Protein AF-A0A087T759-F1 (afdb_monomer)

Mean predicted aligned error: 18.94 Å

pLDDT: mean 74.59, std 11.94, range [43.38, 92.56]

Structure (mmCIF, N/CA/C/O backbone):
data_AF-A0A087T759-F1
#
_entry.id   AF-A0A087T759-F1
#
loop_
_atom_site.group_PDB
_atom_site.id
_atom_site.type_symbol
_atom_site.label_atom_id
_atom_site.label_alt_id
_atom_site.label_comp_id
_atom_site.label_asym_id
_atom_site.label_entity_id
_atom_site.label_seq_id
_atom_site.pdbx_PDB_ins_code
_atom_site.Cartn_x
_atom_site.Cartn_y
_atom_site.Cartn_z
_atom_site.occupancy
_atom_site.B_iso_or_equiv
_atom_site.auth_seq_id
_atom_site.auth_comp_id
_atom_site.auth_asym_id
_atom_site.auth_atom_id
_atom_site.pdbx_PDB_model_num
ATOM 1 N N . MET A 1 1 ? 38.353 18.258 -37.379 1.00 52.09 1 MET A N 1
ATOM 2 C CA . MET A 1 1 ? 37.733 17.015 -37.881 1.00 52.09 1 MET A CA 1
ATOM 3 C C . MET A 1 1 ? 36.410 16.863 -37.148 1.00 52.09 1 MET A C 1
ATOM 5 O O . MET A 1 1 ? 36.401 16.465 -35.993 1.00 52.09 1 MET A O 1
ATOM 9 N N . THR A 1 2 ? 35.322 17.366 -37.725 1.00 66.69 2 THR A N 1
ATOM 10 C CA . THR A 1 2 ? 33.993 17.317 -37.100 1.00 66.69 2 THR A CA 1
ATOM 11 C C . THR A 1 2 ? 33.391 15.948 -37.371 1.00 66.69 2 THR A C 1
ATOM 13 O O . THR A 1 2 ? 33.176 15.612 -38.533 1.00 66.69 2 THR A O 1
ATOM 16 N N . LEU A 1 3 ? 33.167 15.159 -36.320 1.00 69.19 3 LEU A N 1
ATOM 17 C CA . LEU A 1 3 ? 32.443 13.891 -36.407 1.00 69.19 3 LEU A CA 1
ATOM 18 C C . LEU A 1 3 ? 31.064 14.159 -37.003 1.00 69.19 3 LEU A C 1
ATOM 20 O O . LEU A 1 3 ? 30.292 14.947 -36.454 1.00 69.19 3 LEU A O 1
ATOM 24 N N . THR A 1 4 ? 30.777 13.546 -38.147 1.00 84.88 4 THR A N 1
ATOM 25 C CA . THR A 1 4 ? 29.465 13.683 -38.766 1.00 84.88 4 THR A CA 1
ATOM 26 C C . THR A 1 4 ? 28.475 12.761 -38.049 1.00 84.88 4 THR A C 1
ATOM 28 O O . THR A 1 4 ? 28.846 11.733 -37.482 1.00 84.88 4 THR A O 1
ATOM 31 N N . LEU A 1 5 ? 27.193 13.135 -38.030 1.00 82.31 5 LEU A N 1
ATOM 32 C CA . LEU A 1 5 ? 26.114 12.346 -37.419 1.00 82.31 5 LEU A CA 1
ATOM 33 C C . LEU A 1 5 ? 26.113 10.854 -37.849 1.00 82.31 5 LEU A C 1
ATOM 35 O O . LEU A 1 5 ? 25.943 10.003 -36.972 1.00 82.31 5 LEU A O 1
ATOM 39 N N . PRO A 1 6 ? 26.358 10.489 -39.129 1.00 84.94 6 PRO A N 1
ATOM 40 C CA . PRO A 1 6 ? 26.468 9.080 -39.511 1.00 84.94 6 PRO A CA 1
ATOM 41 C C . PRO A 1 6 ? 27.673 8.370 -38.879 1.00 84.94 6 PRO A C 1
ATOM 43 O O . PRO A 1 6 ? 27.527 7.224 -38.460 1.00 84.94 6 PRO A O 1
ATOM 46 N N . ASP A 1 7 ? 28.820 9.036 -38.717 1.00 87.62 7 ASP A N 1
ATOM 47 C CA . ASP A 1 7 ? 30.003 8.435 -38.080 1.00 87.62 7 ASP A CA 1
ATOM 48 C C . ASP A 1 7 ? 29.729 8.087 -36.608 1.00 87.62 7 ASP A C 1
ATOM 50 O O . ASP A 1 7 ? 30.146 7.039 -36.111 1.00 87.62 7 ASP A O 1
ATOM 54 N N . PHE A 1 8 ? 28.966 8.939 -35.915 1.00 88.00 8 PHE A N 1
ATOM 55 C CA . PHE A 1 8 ? 28.539 8.689 -34.539 1.00 88.00 8 PHE A CA 1
ATOM 56 C C . PHE A 1 8 ? 27.575 7.500 -34.438 1.00 88.00 8 PHE A C 1
ATOM 58 O O . PHE A 1 8 ? 27.735 6.650 -33.562 1.00 88.00 8 PHE A O 1
ATOM 65 N N . LEU A 1 9 ? 26.603 7.395 -35.349 1.00 87.44 9 LEU A N 1
ATOM 66 C CA . LEU A 1 9 ? 25.673 6.261 -35.379 1.00 87.44 9 LEU A CA 1
ATOM 67 C C . LEU A 1 9 ? 26.401 4.942 -35.645 1.00 87.44 9 LEU A C 1
ATOM 69 O O . LEU A 1 9 ? 26.137 3.952 -34.964 1.00 87.44 9 LEU A O 1
ATOM 73 N N . VAL A 1 10 ? 27.351 4.937 -36.582 1.00 87.00 10 VAL A N 1
ATOM 74 C CA . VAL A 1 10 ? 28.181 3.761 -36.872 1.00 87.00 10 VAL A CA 1
ATOM 75 C C . VAL A 1 10 ? 28.990 3.354 -35.640 1.00 87.00 10 VAL A C 1
ATOM 77 O O . VAL A 1 10 ? 29.016 2.172 -35.294 1.00 87.00 10 VAL A O 1
ATOM 80 N N . ALA A 1 11 ? 29.582 4.313 -34.924 1.00 85.56 11 ALA A N 1
ATOM 81 C CA . ALA A 1 11 ? 30.298 4.033 -33.683 1.00 85.56 11 ALA A CA 1
ATOM 82 C C . ALA A 1 11 ? 29.373 3.435 -32.606 1.00 85.56 11 ALA A C 1
ATOM 84 O O . ALA A 1 11 ? 29.705 2.405 -32.025 1.00 85.56 11 ALA A O 1
ATOM 85 N N . VAL A 1 12 ? 28.189 4.012 -32.372 1.00 87.19 12 VAL A N 1
ATOM 86 C CA . VAL A 1 12 ? 27.217 3.497 -31.386 1.00 87.19 12 VA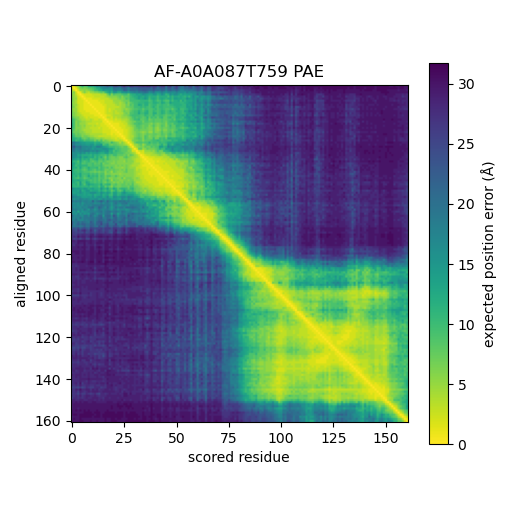L A CA 1
ATOM 87 C C . VAL A 1 12 ? 26.751 2.079 -31.734 1.00 87.19 12 VAL A C 1
ATOM 89 O O . VAL A 1 12 ? 26.663 1.219 -30.854 1.00 87.19 12 VAL A O 1
ATOM 92 N N . VAL A 1 13 ? 26.498 1.797 -33.012 1.00 87.38 13 VAL A N 1
ATOM 93 C CA . VAL A 1 13 ? 26.129 0.450 -33.469 1.00 87.38 13 VAL A CA 1
ATOM 94 C C . VAL A 1 13 ? 27.276 -0.533 -33.226 1.00 87.38 13 VAL A C 1
ATOM 96 O O . VAL A 1 13 ? 27.055 -1.591 -32.641 1.00 87.38 13 VAL A O 1
ATOM 99 N N . LEU A 1 14 ? 28.512 -0.170 -33.570 1.00 86.56 14 LEU A N 1
ATOM 100 C CA . LEU A 1 14 ? 29.681 -1.026 -33.345 1.00 86.56 14 LEU A CA 1
ATOM 101 C C . LEU A 1 14 ? 29.937 -1.299 -31.857 1.00 86.56 14 LEU A C 1
ATOM 103 O O . LEU A 1 14 ? 30.169 -2.447 -31.478 1.00 86.56 14 LEU A O 1
ATOM 107 N N . PHE A 1 15 ? 29.839 -0.278 -31.002 1.00 85.88 15 PHE A N 1
ATOM 108 C CA . PHE A 1 15 ? 30.024 -0.438 -29.559 1.00 85.88 15 PHE A CA 1
ATOM 109 C C . PHE A 1 15 ? 28.884 -1.209 -28.892 1.00 85.88 15 PHE A C 1
ATOM 111 O O . PHE A 1 15 ? 29.125 -1.910 -27.912 1.00 85.88 15 PHE A O 1
ATOM 118 N N . SER A 1 16 ? 27.658 -1.123 -29.418 1.00 81.94 16 SER A N 1
ATOM 119 C CA . SER A 1 16 ? 26.526 -1.891 -28.891 1.00 81.94 16 SER A CA 1
ATOM 120 C C . SER A 1 16 ? 26.546 -3.354 -29.336 1.00 81.94 16 SER A C 1
ATOM 122 O O . SER A 1 16 ? 26.104 -4.200 -28.568 1.00 81.94 16 SER A O 1
ATOM 124 N N . CYS A 1 17 ? 27.124 -3.684 -30.498 1.00 85.31 17 CYS A N 1
ATOM 125 C CA . CYS A 1 17 ? 27.183 -5.054 -31.019 1.00 85.31 17 CYS A CA 1
ATOM 126 C C . CYS A 1 17 ? 27.846 -6.057 -30.062 1.00 85.31 17 CYS A C 1
ATOM 128 O O . CYS A 1 17 ? 27.319 -7.150 -29.874 1.00 85.31 17 CYS A O 1
ATOM 130 N N . VAL A 1 18 ? 28.969 -5.702 -29.434 1.00 81.44 18 VAL A N 1
ATOM 131 C CA . VAL A 1 18 ? 29.727 -6.609 -28.548 1.00 81.44 18 VAL A CA 1
ATOM 132 C C . VAL A 1 18 ? 28.942 -7.010 -27.283 1.00 81.44 18 VAL A C 1
ATOM 134 O O . VAL A 1 18 ? 28.795 -8.208 -27.030 1.00 81.44 18 VAL A O 1
ATOM 137 N N . PRO A 1 19 ? 28.379 -6.077 -26.489 1.00 81.44 19 PRO A N 1
ATOM 138 C CA . PRO A 1 19 ? 27.536 -6.441 -25.353 1.00 81.44 19 PRO A CA 1
ATOM 139 C C . PRO A 1 19 ? 26.235 -7.133 -25.784 1.00 81.44 19 PRO A C 1
ATOM 141 O O . PRO A 1 19 ? 25.779 -8.041 -25.090 1.00 81.44 19 PRO A O 1
ATOM 144 N N . LEU A 1 20 ? 25.664 -6.781 -26.943 1.00 79.88 20 LEU A N 1
ATOM 145 C CA . LEU A 1 20 ? 24.480 -7.467 -27.479 1.00 79.88 20 LEU A CA 1
ATOM 146 C C . LEU A 1 20 ? 24.775 -8.935 -27.808 1.00 79.88 20 LEU A C 1
ATOM 148 O O . LEU A 1 20 ? 24.005 -9.816 -27.431 1.00 79.88 20 LEU A O 1
ATOM 152 N N . GLN A 1 21 ? 25.912 -9.208 -28.451 1.00 82.25 21 GLN A N 1
ATOM 153 C CA . GLN A 1 21 ? 26.378 -10.565 -28.742 1.00 82.25 21 GLN A CA 1
ATOM 154 C C . GLN A 1 21 ? 26.602 -11.368 -27.458 1.00 82.25 21 GLN A C 1
ATOM 156 O O . GLN A 1 21 ? 26.144 -12.505 -27.363 1.00 82.25 21 GLN A O 1
ATOM 161 N N . TYR A 1 22 ? 27.234 -10.768 -26.447 1.00 81.62 22 TYR A N 1
ATOM 162 C CA . TYR A 1 22 ? 27.466 -11.422 -25.158 1.00 81.62 22 TYR A CA 1
ATOM 163 C C . TYR A 1 22 ? 26.151 -11.814 -24.457 1.00 81.62 22 TYR A C 1
ATOM 165 O O . TYR A 1 22 ? 26.000 -12.946 -23.999 1.00 81.62 22 TYR A O 1
ATOM 173 N N . ILE A 1 23 ? 25.163 -10.913 -24.444 1.00 75.12 23 ILE A N 1
ATOM 174 C CA . ILE A 1 23 ? 23.846 -11.149 -23.828 1.00 75.12 23 ILE A CA 1
ATOM 175 C C . ILE A 1 23 ? 23.052 -12.238 -24.566 1.00 75.12 23 ILE A C 1
ATOM 177 O O . ILE A 1 23 ? 22.364 -13.041 -23.928 1.00 75.12 23 ILE A O 1
ATOM 181 N N . LEU A 1 24 ? 23.131 -12.271 -25.900 1.00 74.56 24 LEU A N 1
ATOM 182 C CA . LEU A 1 24 ? 22.460 -13.283 -26.719 1.00 74.56 24 LEU A CA 1
ATOM 183 C C . LEU A 1 24 ? 23.070 -14.672 -26.510 1.00 74.56 24 LEU A C 1
ATOM 185 O O . LEU A 1 24 ? 22.340 -15.641 -26.309 1.00 74.56 24 LEU A O 1
ATOM 189 N N . VAL A 1 25 ? 24.402 -14.764 -26.495 1.00 78.75 25 VAL A N 1
ATOM 190 C CA . VAL A 1 25 ? 25.120 -16.035 -26.326 1.00 78.75 25 VAL A CA 1
ATOM 191 C C . VAL A 1 25 ? 24.928 -16.606 -24.921 1.00 78.75 25 VAL A C 1
ATOM 193 O O . VAL A 1 25 ? 24.697 -17.802 -24.783 1.00 78.75 25 VAL A O 1
ATOM 196 N N . GLN A 1 26 ? 24.940 -15.773 -23.877 1.00 72.38 26 GLN A N 1
ATOM 197 C CA . GLN A 1 26 ? 24.763 -16.241 -22.498 1.00 72.38 26 GLN A CA 1
ATOM 198 C C . GLN A 1 26 ? 23.367 -16.832 -22.226 1.00 72.38 26 GLN A C 1
ATOM 200 O O . GLN A 1 26 ? 23.213 -17.669 -21.338 1.00 72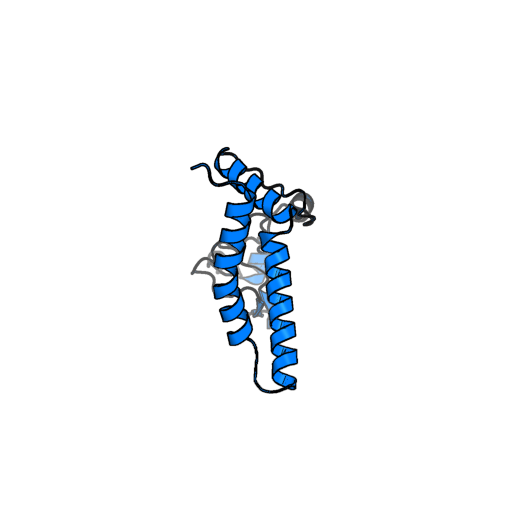.38 26 GLN A O 1
ATOM 205 N N . ASN A 1 27 ? 22.346 -16.404 -22.973 1.00 64.56 27 ASN A N 1
ATOM 206 C CA . ASN A 1 27 ? 20.969 -16.863 -22.787 1.00 64.56 27 ASN A CA 1
ATOM 207 C C . ASN A 1 27 ? 20.560 -18.016 -23.719 1.00 64.56 27 ASN A C 1
ATOM 209 O O . ASN A 1 27 ? 19.486 -18.583 -23.521 1.00 64.56 27 ASN A O 1
ATOM 213 N N . TRP A 1 28 ? 21.363 -18.397 -24.717 1.00 69.25 28 TRP A N 1
ATOM 214 C CA . TRP A 1 28 ? 21.029 -19.520 -25.598 1.00 69.25 28 TRP A CA 1
ATOM 215 C C . TRP A 1 28 ? 21.455 -20.861 -24.982 1.00 69.25 28 TRP A C 1
ATOM 217 O O . TRP A 1 28 ? 22.633 -21.193 -24.925 1.00 69.25 28 TRP A O 1
ATOM 227 N N . GLY A 1 29 ? 20.480 -21.650 -24.517 1.00 62.91 29 GLY A N 1
ATOM 228 C CA . GLY A 1 29 ? 20.700 -23.028 -24.062 1.00 62.91 29 GLY A CA 1
ATOM 229 C C . GLY A 1 29 ? 20.895 -24.018 -25.221 1.00 62.91 29 GLY A C 1
ATOM 230 O O . GLY A 1 29 ? 20.365 -23.820 -26.313 1.00 62.91 29 GLY A O 1
ATOM 231 N N . ASN A 1 30 ? 21.611 -25.119 -24.975 1.00 66.50 30 ASN A N 1
ATOM 232 C CA . ASN A 1 30 ? 21.967 -26.118 -25.998 1.00 66.50 30 ASN A CA 1
ATOM 233 C C . ASN A 1 30 ? 20.834 -27.113 -26.353 1.00 66.50 30 ASN A C 1
ATOM 235 O O . ASN A 1 30 ? 21.001 -27.921 -27.261 1.00 66.50 30 ASN A O 1
ATOM 239 N N . THR A 1 31 ? 19.685 -27.075 -25.663 1.00 74.56 31 THR A N 1
ATOM 240 C CA . THR A 1 31 ? 18.537 -27.987 -25.864 1.00 74.56 31 THR A CA 1
ATOM 241 C C . THR A 1 31 ? 17.280 -27.244 -26.323 1.00 74.56 31 THR A C 1
ATOM 243 O O . THR A 1 31 ? 17.022 -26.119 -25.902 1.00 74.56 31 THR A O 1
ATOM 246 N N . GLU A 1 32 ? 16.458 -27.867 -27.174 1.00 69.12 32 GLU A N 1
ATOM 247 C CA . GLU A 1 32 ? 15.281 -27.222 -27.788 1.00 69.12 32 GLU A CA 1
ATOM 248 C C . GLU A 1 32 ? 14.248 -26.714 -26.769 1.00 69.12 32 GLU A C 1
ATOM 250 O O . GLU A 1 32 ? 13.788 -25.574 -26.866 1.00 69.12 32 GLU A O 1
ATOM 255 N N . SER A 1 33 ? 13.945 -27.505 -25.736 1.00 67.88 33 SER A N 1
ATOM 256 C CA . SER A 1 33 ? 13.028 -2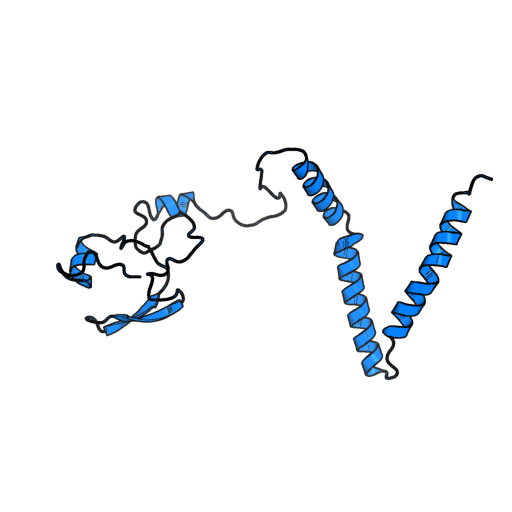7.113 -24.655 1.00 67.88 33 SER A CA 1
ATOM 257 C C . SER A 1 33 ? 13.584 -25.973 -23.788 1.00 67.88 33 SER A C 1
ATOM 259 O O . SER A 1 33 ? 12.837 -25.092 -23.358 1.00 67.88 33 SER A O 1
ATOM 261 N N . SER A 1 34 ? 14.905 -25.928 -23.587 1.00 69.50 34 SER A N 1
ATOM 262 C CA . SER A 1 34 ? 15.586 -24.846 -22.864 1.00 69.50 34 SER A CA 1
ATOM 263 C C . SER A 1 34 ? 15.617 -23.543 -23.670 1.00 69.50 34 SER A C 1
ATOM 265 O O . SER A 1 34 ? 15.438 -22.464 -23.104 1.00 69.50 34 SER A O 1
ATOM 267 N N . ARG A 1 35 ? 15.750 -23.625 -25.002 1.00 72.00 35 ARG A N 1
ATOM 268 C CA . ARG A 1 35 ? 15.720 -22.464 -25.908 1.00 72.00 35 ARG A CA 1
ATOM 269 C C . ARG A 1 35 ? 14.365 -21.770 -25.906 1.00 72.00 35 ARG A C 1
ATOM 271 O O . ARG A 1 35 ? 14.324 -20.550 -25.791 1.00 72.00 35 ARG A O 1
ATOM 278 N N . ALA A 1 36 ? 13.267 -22.523 -25.974 1.00 79.38 36 ALA A N 1
ATOM 279 C CA . ALA A 1 36 ? 11.921 -21.947 -25.918 1.00 79.38 36 ALA A CA 1
ATOM 280 C C . ALA A 1 36 ? 11.676 -21.201 -24.593 1.00 79.38 36 ALA A C 1
ATOM 282 O O . ALA A 1 36 ? 11.159 -20.082 -24.583 1.00 79.38 36 ALA A O 1
ATOM 283 N N . TYR A 1 37 ? 12.111 -21.777 -23.470 1.00 80.38 37 TYR A N 1
ATOM 284 C CA . TYR A 1 37 ? 12.032 -21.125 -22.163 1.00 80.38 37 TYR A CA 1
ATOM 285 C C . TYR A 1 37 ? 12.904 -19.860 -22.082 1.00 80.38 37 TYR A C 1
ATOM 287 O O . TYR A 1 37 ? 12.448 -18.813 -21.616 1.00 80.38 37 TYR A O 1
ATOM 295 N N . ALA A 1 38 ? 14.140 -19.923 -22.583 1.00 78.75 38 ALA A N 1
ATOM 296 C CA . ALA A 1 38 ? 15.055 -18.787 -22.597 1.00 78.75 38 ALA A CA 1
ATOM 297 C C . ALA A 1 38 ? 14.559 -17.629 -23.480 1.00 78.75 38 ALA A C 1
ATOM 299 O O . ALA A 1 38 ? 14.668 -16.469 -23.082 1.00 78.75 38 ALA A O 1
ATOM 300 N N . ILE A 1 39 ? 13.953 -17.935 -24.632 1.00 81.69 39 ILE A N 1
ATOM 301 C CA . ILE A 1 39 ? 13.354 -16.942 -25.534 1.00 81.69 39 ILE A CA 1
ATOM 302 C C . ILE A 1 39 ? 12.174 -16.246 -24.855 1.00 81.69 39 ILE A C 1
ATOM 304 O O . ILE A 1 39 ? 12.139 -15.020 -24.818 1.00 81.69 39 ILE A O 1
ATOM 308 N N . ASN A 1 40 ? 11.249 -16.995 -24.248 1.00 85.50 40 ASN A N 1
ATOM 309 C CA . ASN A 1 40 ? 10.120 -16.398 -23.529 1.00 85.50 40 ASN A CA 1
ATOM 310 C C . ASN A 1 40 ? 10.588 -15.513 -22.363 1.00 85.50 40 ASN A C 1
ATOM 312 O O . ASN A 1 40 ? 10.088 -14.406 -22.170 1.00 85.50 40 ASN A O 1
ATOM 316 N N . ARG A 1 41 ? 11.614 -15.950 -21.622 1.00 83.69 41 ARG A N 1
ATOM 317 C CA . ARG A 1 41 ? 12.232 -15.148 -20.557 1.00 83.69 41 ARG A CA 1
ATOM 318 C C . ARG A 1 41 ? 12.863 -13.860 -21.090 1.00 83.69 41 ARG A C 1
ATOM 320 O O . ARG A 1 41 ? 12.754 -12.817 -20.448 1.00 83.69 41 ARG A O 1
ATOM 327 N N . PHE A 1 42 ? 13.535 -13.927 -22.235 1.00 84.19 42 PHE A N 1
ATOM 328 C CA . PHE A 1 42 ? 14.136 -12.767 -22.885 1.00 84.19 42 PHE A CA 1
ATOM 329 C C . PHE A 1 42 ? 13.073 -11.782 -23.383 1.00 84.19 42 PHE A C 1
ATOM 331 O O . PHE A 1 42 ? 13.190 -10.588 -23.125 1.00 84.19 42 PHE A O 1
ATOM 338 N N . ILE A 1 43 ? 12.002 -12.281 -24.006 1.00 86.12 43 ILE A N 1
ATOM 339 C CA . ILE A 1 43 ? 10.864 -11.468 -24.453 1.00 86.12 43 ILE A CA 1
ATOM 340 C C . ILE A 1 43 ? 10.226 -10.753 -23.264 1.00 86.12 43 ILE A C 1
ATOM 342 O O . ILE A 1 43 ? 10.044 -9.543 -23.324 1.00 86.12 43 ILE A O 1
ATOM 346 N N . ASN A 1 44 ? 9.974 -11.451 -22.156 1.00 85.31 44 ASN A N 1
ATOM 347 C CA . ASN A 1 44 ? 9.420 -10.823 -20.956 1.00 85.31 44 ASN A CA 1
ATOM 348 C C . ASN A 1 44 ? 10.337 -9.712 -20.420 1.00 85.31 44 ASN A C 1
ATOM 350 O O . ASN A 1 44 ? 9.872 -8.615 -20.126 1.00 85.31 44 ASN A O 1
ATOM 354 N N . ARG A 1 45 ? 11.658 -9.935 -20.393 1.00 81.19 45 ARG A N 1
ATOM 355 C CA . ARG A 1 45 ? 12.629 -8.894 -20.011 1.00 81.19 45 ARG A CA 1
ATOM 356 C C . ARG A 1 45 ? 12.636 -7.702 -20.966 1.00 81.19 45 ARG A C 1
ATOM 358 O O . ARG A 1 45 ? 12.784 -6.573 -20.508 1.00 81.19 45 ARG A O 1
ATOM 365 N N . LEU A 1 46 ? 12.482 -7.936 -22.268 1.00 83.31 46 LEU A N 1
ATOM 366 C CA . LEU A 1 46 ? 12.381 -6.873 -23.267 1.00 83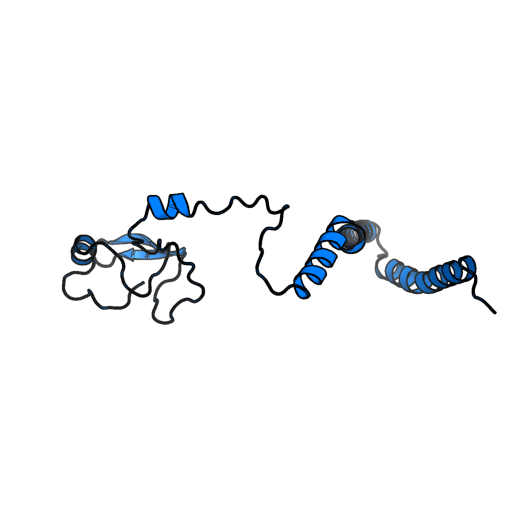.31 46 LEU A CA 1
ATOM 367 C C . LEU A 1 46 ? 11.075 -6.091 -23.151 1.00 83.31 46 LEU A C 1
ATOM 369 O O . LEU A 1 46 ? 11.098 -4.874 -23.301 1.00 83.31 46 LEU A O 1
ATOM 373 N N . VAL A 1 47 ? 9.958 -6.760 -22.864 1.00 84.44 47 VAL A N 1
ATOM 374 C CA . VAL A 1 47 ? 8.665 -6.113 -22.614 1.00 84.44 47 VAL A CA 1
ATOM 375 C C . VAL A 1 47 ? 8.773 -5.210 -21.390 1.00 84.44 47 VAL A C 1
ATOM 377 O O . VAL A 1 47 ? 8.472 -4.025 -21.483 1.00 84.44 47 VAL A O 1
ATOM 380 N N . GLU A 1 48 ? 9.326 -5.708 -20.284 1.00 80.38 48 GLU A N 1
ATOM 381 C CA . GLU A 1 48 ? 9.550 -4.878 -19.101 1.00 80.38 48 GLU A CA 1
ATOM 382 C C . GLU A 1 48 ? 10.549 -3.735 -19.355 1.00 80.38 48 GLU A C 1
ATOM 384 O O . GLU A 1 48 ? 10.408 -2.645 -18.805 1.00 80.38 48 GLU A O 1
ATOM 389 N N . PHE A 1 49 ? 11.594 -3.963 -20.157 1.00 80.94 49 PHE A N 1
ATOM 390 C CA . PHE A 1 49 ? 12.538 -2.912 -20.541 1.00 80.94 49 PHE A CA 1
ATOM 391 C C . PHE A 1 49 ? 11.854 -1.838 -21.394 1.00 80.94 49 PHE 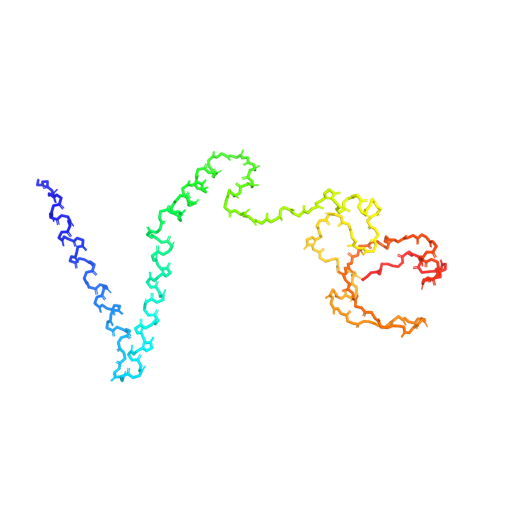A C 1
ATOM 393 O O . PHE A 1 49 ? 12.015 -0.652 -21.121 1.00 80.94 49 PHE A O 1
ATOM 400 N N . ARG A 1 50 ? 11.050 -2.238 -22.383 1.00 80.25 50 ARG A N 1
ATOM 401 C CA . ARG A 1 50 ? 10.252 -1.330 -23.211 1.00 80.25 50 ARG A CA 1
ATOM 402 C C . ARG A 1 50 ? 9.313 -0.504 -22.341 1.00 80.25 50 ARG A C 1
ATOM 404 O O . ARG A 1 50 ? 9.274 0.714 -22.486 1.00 80.25 50 ARG A O 1
ATOM 411 N N . ASP A 1 51 ? 8.605 -1.145 -21.422 1.00 75.50 51 ASP A N 1
ATOM 412 C CA . ASP A 1 51 ? 7.630 -0.474 -20.565 1.00 75.50 51 ASP A CA 1
ATOM 413 C C . ASP A 1 51 ? 8.300 0.494 -19.579 1.00 75.50 51 ASP A C 1
ATOM 415 O O . ASP A 1 51 ? 7.765 1.567 -19.294 1.00 75.50 51 ASP A O 1
ATOM 419 N N . ARG A 1 52 ? 9.520 0.184 -19.125 1.00 68.31 52 ARG A N 1
ATOM 420 C CA . ARG A 1 52 ? 10.303 1.070 -18.248 1.00 68.31 52 ARG A CA 1
ATOM 421 C C . ARG A 1 52 ? 11.006 2.213 -18.984 1.00 68.31 52 ARG A C 1
ATOM 423 O O . ARG A 1 52 ? 11.019 3.325 -18.468 1.00 68.31 52 ARG A O 1
ATOM 430 N N . TYR A 1 53 ? 11.584 1.960 -20.158 1.00 70.25 53 TYR A N 1
ATOM 431 C CA . TYR A 1 53 ? 12.534 2.878 -20.804 1.00 70.25 53 TYR A CA 1
ATOM 432 C C . TYR A 1 53 ? 12.119 3.393 -22.181 1.00 70.25 53 TYR A C 1
ATOM 434 O O . TYR A 1 53 ? 12.707 4.363 -22.640 1.00 70.25 53 TYR A O 1
ATOM 442 N N . LEU A 1 54 ? 11.155 2.789 -22.874 1.00 71.62 54 LEU A N 1
ATOM 443 C CA . LEU A 1 54 ? 10.726 3.246 -24.208 1.00 71.62 54 LEU A CA 1
ATOM 444 C C . LEU A 1 54 ? 9.300 3.805 -24.216 1.00 71.62 54 LEU A C 1
ATOM 446 O O . LEU A 1 54 ? 8.944 4.556 -25.122 1.00 71.62 54 LEU A O 1
ATOM 450 N N . VAL A 1 55 ? 8.483 3.491 -23.207 1.00 74.62 55 VAL A N 1
ATOM 451 C CA . VAL A 1 55 ? 7.134 4.047 -23.086 1.00 74.62 55 VAL A CA 1
ATOM 452 C C . VAL A 1 55 ? 7.204 5.499 -22.620 1.00 74.62 55 VAL A C 1
ATOM 454 O O . VAL A 1 55 ? 7.646 5.818 -21.517 1.00 74.62 55 VAL A O 1
ATOM 457 N N . PHE A 1 56 ? 6.701 6.388 -23.472 1.00 64.94 56 PHE A N 1
ATOM 458 C CA . PHE A 1 56 ? 6.664 7.835 -23.258 1.00 64.94 56 PHE A CA 1
ATOM 459 C C . PHE A 1 56 ? 5.955 8.240 -21.953 1.00 64.94 56 PHE A C 1
ATOM 461 O O . PHE A 1 56 ? 6.339 9.219 -21.318 1.00 64.94 56 PHE A O 1
ATOM 468 N N . ASN A 1 57 ? 4.966 7.462 -21.502 1.00 66.44 57 ASN A N 1
ATOM 469 C CA . ASN A 1 57 ? 4.267 7.722 -20.240 1.00 66.44 57 ASN A CA 1
ATOM 470 C C . ASN A 1 57 ? 5.179 7.531 -19.013 1.00 66.44 57 ASN A C 1
ATOM 472 O O . ASN A 1 57 ? 5.081 8.304 -18.063 1.00 66.44 57 ASN A O 1
ATOM 476 N N . SER A 1 58 ? 6.120 6.581 -19.050 1.00 67.50 58 SER A N 1
ATOM 477 C CA . SER A 1 58 ? 7.105 6.364 -17.978 1.00 67.50 58 SER A CA 1
ATOM 478 C C . SER A 1 58 ? 8.098 7.530 -17.888 1.00 67.50 58 SER A C 1
ATOM 480 O O . SER A 1 58 ? 8.400 8.008 -16.795 1.00 67.50 58 SER A O 1
ATOM 482 N N . TRP A 1 59 ? 8.525 8.067 -19.037 1.00 69.44 59 TRP A N 1
ATOM 483 C CA . TRP A 1 59 ? 9.360 9.273 -19.101 1.00 69.44 59 TRP A CA 1
ATOM 484 C C . TRP A 1 59 ? 8.629 10.521 -18.628 1.00 69.44 59 TRP A C 1
ATOM 486 O O . TRP A 1 59 ? 9.224 11.323 -17.917 1.00 69.44 59 TRP A O 1
ATOM 496 N N . LYS A 1 60 ? 7.340 10.676 -18.965 1.00 72.62 60 LYS A N 1
ATOM 497 C CA . LYS A 1 60 ? 6.507 11.746 -18.402 1.00 72.62 60 LYS A CA 1
ATOM 498 C C . LYS A 1 60 ? 6.487 11.666 -16.882 1.00 72.62 60 LYS A C 1
ATOM 500 O O . LYS A 1 60 ? 6.781 12.663 -16.240 1.00 72.62 60 LYS A O 1
ATOM 505 N N . ARG A 1 61 ? 6.194 10.493 -16.307 1.00 69.75 61 ARG A N 1
ATOM 506 C CA . ARG A 1 61 ? 6.156 10.295 -14.847 1.00 69.75 61 ARG A CA 1
ATOM 507 C C . ARG A 1 61 ? 7.492 10.642 -14.193 1.00 69.75 61 ARG A C 1
ATOM 509 O O . ARG A 1 61 ? 7.511 11.414 -13.241 1.00 69.75 61 ARG A O 1
ATOM 516 N N . TRP A 1 62 ? 8.602 10.160 -14.750 1.00 71.25 62 TRP A N 1
ATOM 517 C CA . TRP A 1 62 ? 9.945 10.495 -14.271 1.00 71.25 62 TRP A CA 1
ATOM 518 C C . TRP A 1 62 ? 10.267 11.995 -14.388 1.00 71.25 62 TRP A C 1
ATOM 520 O O . TRP A 1 62 ? 10.765 12.596 -13.438 1.00 71.25 62 TRP A O 1
ATOM 530 N N . LEU A 1 63 ? 9.934 12.629 -15.516 1.00 75.44 63 LEU A N 1
ATOM 531 C CA . LEU A 1 63 ? 10.161 14.057 -15.744 1.00 75.44 63 LEU A CA 1
ATOM 532 C C . LEU A 1 63 ? 9.311 14.919 -14.803 1.00 75.44 63 LEU A C 1
ATOM 534 O O . LEU A 1 63 ? 9.815 15.880 -14.229 1.00 75.44 63 LEU A O 1
ATOM 538 N N . PHE A 1 64 ? 8.044 14.557 -14.598 1.00 70.00 64 PHE A N 1
ATOM 539 C CA . PHE A 1 64 ? 7.170 15.207 -13.624 1.00 70.00 64 PHE A CA 1
ATOM 540 C C . PHE A 1 64 ? 7.675 15.007 -12.195 1.00 70.00 64 PHE A C 1
ATOM 542 O O . PHE A 1 64 ? 7.597 15.936 -11.398 1.00 70.00 64 PHE A O 1
ATOM 549 N N . GLN A 1 65 ? 8.236 13.844 -11.864 1.00 68.25 65 GLN A N 1
ATOM 550 C CA . GLN A 1 65 ? 8.835 13.590 -10.555 1.00 68.25 65 GLN A CA 1
ATOM 551 C C . GLN A 1 65 ? 10.093 14.441 -10.331 1.00 68.25 65 GLN A C 1
ATOM 553 O O . GLN A 1 65 ? 10.255 15.016 -9.257 1.00 68.25 65 GLN A O 1
ATOM 558 N N . LEU A 1 66 ? 10.935 14.609 -11.354 1.00 72.81 66 LEU A N 1
ATOM 559 C CA . LEU A 1 66 ? 12.074 15.530 -11.311 1.00 72.81 66 LEU A CA 1
ATOM 560 C C . LEU A 1 66 ? 11.654 17.002 -11.219 1.00 72.81 66 LEU A C 1
ATOM 562 O O . LEU A 1 66 ? 12.245 17.755 -10.450 1.00 72.81 66 LEU A O 1
ATOM 566 N N . LEU A 1 67 ? 10.612 17.411 -11.945 1.00 68.50 67 LEU A N 1
ATOM 567 C CA . LEU A 1 67 ? 10.035 18.756 -11.841 1.00 68.50 67 LEU A CA 1
ATOM 568 C C . LEU A 1 67 ? 9.415 19.012 -10.457 1.00 68.50 67 LEU A C 1
ATOM 570 O O . LEU A 1 67 ? 9.585 20.100 -9.911 1.00 68.50 67 LEU A O 1
ATOM 574 N N . LYS A 1 68 ? 8.766 18.004 -9.853 1.00 61.19 68 LYS A N 1
ATOM 575 C CA . LYS A 1 68 ? 8.236 18.060 -8.478 1.00 61.19 68 LYS A CA 1
ATOM 576 C C . LYS A 1 68 ? 9.344 18.203 -7.426 1.00 61.19 68 LYS A C 1
ATOM 578 O O . LYS A 1 68 ? 9.121 18.859 -6.419 1.00 61.19 68 LYS A O 1
ATOM 583 N N . ILE A 1 69 ? 10.547 17.667 -7.655 1.00 58.06 69 ILE A N 1
ATOM 584 C CA . ILE A 1 69 ? 11.690 17.829 -6.733 1.00 58.06 69 ILE A CA 1
ATOM 585 C C . ILE A 1 69 ? 12.179 19.294 -6.666 1.00 58.06 69 ILE A C 1
ATOM 587 O O . ILE A 1 69 ? 12.682 19.718 -5.627 1.00 58.06 69 ILE A O 1
ATOM 591 N N . GLY A 1 70 ? 11.995 20.090 -7.727 1.00 56.81 70 GLY A N 1
ATOM 592 C CA . GLY A 1 70 ? 12.341 21.521 -7.746 1.00 56.81 70 GLY A CA 1
ATOM 593 C C . GLY A 1 70 ? 11.298 22.453 -7.110 1.00 56.81 70 GLY A C 1
ATOM 594 O O . GLY A 1 70 ? 11.633 23.575 -6.737 1.00 56.81 70 GLY A O 1
ATOM 595 N N . TYR A 1 71 ? 10.052 21.995 -6.951 1.00 55.16 71 TYR A N 1
ATOM 596 C CA . TYR A 1 71 ? 8.951 22.747 -6.345 1.00 55.16 71 TYR A CA 1
ATOM 597 C C . TYR A 1 71 ? 8.528 22.076 -5.034 1.00 55.16 71 TYR A C 1
ATOM 599 O O . TYR A 1 71 ? 7.693 21.180 -5.005 1.00 55.16 71 TYR A O 1
ATOM 607 N N . PHE A 1 72 ? 9.111 22.523 -3.926 1.00 52.53 72 PHE A N 1
ATOM 608 C CA . PHE A 1 72 ? 8.703 22.191 -2.561 1.00 52.53 72 PHE A CA 1
ATOM 609 C C . PHE A 1 72 ? 7.208 22.536 -2.323 1.00 52.53 72 PHE A C 1
ATOM 611 O O . PHE A 1 72 ? 6.923 23.650 -1.904 1.00 52.53 72 PHE A O 1
ATOM 618 N N . PHE A 1 73 ? 6.246 21.638 -2.618 1.00 43.41 73 PHE A N 1
ATOM 619 C CA . PHE A 1 73 ? 4.877 21.609 -2.045 1.00 43.41 73 PHE A CA 1
ATOM 620 C C . PHE A 1 73 ? 4.121 20.288 -2.370 1.00 43.41 73 PHE A C 1
ATOM 622 O O . PHE A 1 73 ? 4.313 19.730 -3.453 1.00 43.41 73 PHE A O 1
ATOM 629 N N . PRO A 1 74 ? 3.261 19.756 -1.471 1.00 47.81 74 PRO A N 1
ATOM 630 C CA . PRO A 1 74 ? 2.660 18.435 -1.594 1.00 47.81 74 PRO A CA 1
ATOM 631 C C . PRO A 1 74 ? 1.384 18.499 -2.439 1.00 47.81 74 PRO A C 1
ATOM 633 O O . PRO A 1 74 ? 0.349 18.980 -1.990 1.00 47.81 74 PRO A O 1
ATOM 636 N N . LEU A 1 75 ? 1.453 17.976 -3.659 1.00 46.72 75 LEU A N 1
ATOM 637 C CA . LEU A 1 75 ? 0.275 17.608 -4.443 1.00 46.72 75 LEU A CA 1
ATOM 638 C C . LEU A 1 75 ? 0.453 16.159 -4.898 1.00 46.72 75 LEU A C 1
ATOM 640 O O . LEU A 1 75 ? 1.011 15.849 -5.961 1.00 46.72 75 LEU A O 1
ATOM 644 N N . THR A 1 76 ? 0.037 15.261 -4.011 1.00 53.09 76 THR A N 1
ATOM 645 C CA . THR A 1 76 ? -0.389 13.912 -4.369 1.00 53.09 76 THR A CA 1
ATOM 646 C C . THR A 1 76 ? -1.762 14.028 -5.014 1.00 53.09 76 THR A C 1
ATOM 648 O O . THR A 1 76 ? -2.773 13.960 -4.331 1.00 53.09 76 THR A O 1
ATOM 651 N N . ASP A 1 77 ? -1.762 14.260 -6.318 1.00 52.47 77 ASP A N 1
ATOM 652 C CA . ASP A 1 77 ? -2.816 13.787 -7.206 1.00 52.47 77 ASP A CA 1
ATOM 653 C C . ASP A 1 77 ? -2.084 13.261 -8.438 1.00 52.47 77 ASP A C 1
ATOM 655 O O . ASP A 1 77 ? -1.488 14.017 -9.215 1.00 52.47 77 ASP A O 1
ATOM 659 N N . ASP A 1 78 ? -1.975 11.938 -8.509 1.00 56.84 78 ASP A N 1
ATOM 660 C CA . ASP A 1 78 ? -1.581 11.235 -9.721 1.00 56.84 78 ASP A CA 1
ATOM 661 C C . ASP A 1 78 ? -2.848 11.152 -10.586 1.00 56.84 78 ASP A C 1
ATOM 663 O O . ASP A 1 78 ? -3.804 10.498 -10.176 1.00 56.84 78 ASP A O 1
ATOM 667 N N . PRO A 1 79 ? -2.923 11.836 -11.742 1.00 55.31 79 PRO A N 1
ATOM 668 C CA . PRO A 1 79 ? -4.137 11.858 -12.561 1.00 55.31 79 PRO A CA 1
ATOM 669 C C . PRO A 1 79 ? -4.491 10.486 -13.163 1.00 55.31 79 PRO A C 1
ATOM 671 O O . PRO A 1 79 ? -5.584 10.337 -13.706 1.00 55.31 79 PRO A O 1
ATOM 674 N N . ASP A 1 80 ? -3.587 9.502 -13.069 1.00 50.91 80 ASP A N 1
ATOM 675 C CA . ASP A 1 80 ? -3.806 8.126 -13.523 1.00 50.91 80 ASP A CA 1
ATOM 676 C C . ASP A 1 80 ? -4.140 7.150 -12.375 1.00 50.91 80 ASP A C 1
ATOM 678 O O . ASP A 1 80 ? -4.420 5.977 -12.643 1.00 50.91 80 ASP A O 1
ATOM 682 N N . ASP A 1 81 ? -4.110 7.587 -11.110 1.00 60.75 81 ASP A N 1
ATOM 683 C CA . ASP A 1 81 ? -4.563 6.765 -9.987 1.00 60.75 81 ASP A CA 1
ATOM 684 C C . ASP A 1 81 ? -6.082 6.895 -9.870 1.00 60.75 81 ASP A C 1
ATOM 686 O O . ASP A 1 81 ? -6.618 7.678 -9.090 1.00 60.75 81 ASP A O 1
ATOM 690 N N . VAL A 1 82 ? -6.805 6.089 -10.653 1.00 56.28 82 VAL A N 1
ATOM 691 C CA . VAL A 1 82 ? -8.237 5.815 -10.425 1.00 56.28 82 VAL A CA 1
ATOM 692 C C . VAL A 1 82 ? -8.391 4.905 -9.194 1.00 56.28 82 VAL A C 1
ATOM 694 O O . VAL A 1 82 ? -9.142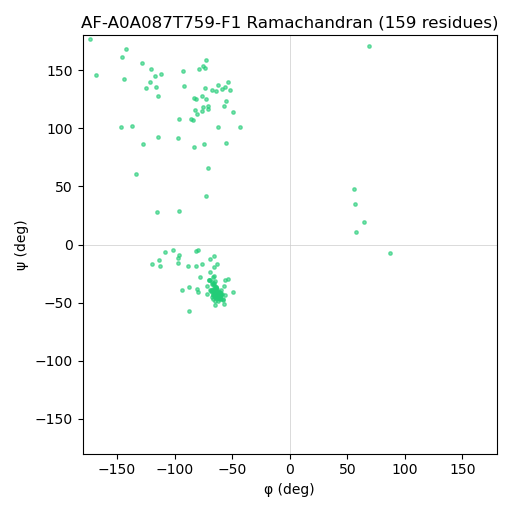 3.932 -9.191 1.00 56.28 82 VAL A O 1
ATOM 697 N N . GLY A 1 83 ? -7.624 5.172 -8.140 1.00 60.09 83 GLY A N 1
ATOM 698 C CA . GLY A 1 83 ? -7.910 4.685 -6.813 1.00 60.09 83 GLY A CA 1
ATOM 699 C C . GLY A 1 83 ? -9.131 5.445 -6.330 1.00 60.09 83 GLY A C 1
ATOM 700 O O . GLY A 1 83 ? -9.117 6.673 -6.253 1.00 60.09 83 GLY A O 1
ATOM 701 N N . GLU A 1 84 ? -10.214 4.728 -6.032 1.00 59.72 84 GLU A N 1
ATOM 702 C CA . GLU A 1 84 ? -11.330 5.314 -5.299 1.00 59.72 84 GLU A CA 1
ATOM 703 C C . GLU A 1 84 ? -10.750 6.014 -4.067 1.00 59.72 84 GLU A C 1
ATOM 705 O O . GLU A 1 84 ? -10.161 5.371 -3.193 1.00 59.72 84 GLU A O 1
ATOM 710 N N . SER A 1 85 ? -10.863 7.346 -4.019 1.00 65.50 85 SER A N 1
ATOM 711 C CA . SER A 1 85 ? -10.478 8.086 -2.825 1.00 65.50 85 SER A CA 1
ATOM 712 C C . SER A 1 85 ? -11.272 7.482 -1.670 1.00 65.50 85 SER A C 1
ATOM 714 O O . SER A 1 85 ? -12.503 7.399 -1.778 1.00 65.50 85 SER A O 1
ATOM 716 N N . PRO A 1 86 ? -10.615 7.005 -0.595 1.00 64.88 86 PRO A N 1
ATOM 717 C CA . PRO A 1 86 ? -11.325 6.382 0.507 1.00 64.88 86 PRO A CA 1
ATOM 718 C C . PRO A 1 86 ? -12.431 7.334 0.953 1.00 64.88 86 PRO A C 1
ATOM 720 O O . PRO A 1 86 ? -12.197 8.536 1.077 1.00 64.88 86 PRO A O 1
ATOM 723 N N . ALA A 1 87 ? -13.645 6.811 1.142 1.00 72.94 87 ALA A N 1
ATOM 724 C CA . ALA A 1 87 ? -14.830 7.603 1.462 1.00 72.94 87 ALA A CA 1
ATOM 725 C C . ALA A 1 87 ? -14.750 8.150 2.900 1.00 72.94 87 ALA A C 1
ATOM 727 O O . ALA A 1 87 ? -15.515 7.761 3.782 1.00 72.94 87 ALA A O 1
ATOM 728 N N . ILE A 1 88 ? -13.789 9.042 3.149 1.00 68.06 88 ILE A N 1
ATOM 729 C CA . ILE A 1 88 ? -13.442 9.594 4.458 1.00 68.06 88 ILE A CA 1
ATOM 730 C C . ILE A 1 88 ? -14.652 10.310 5.053 1.00 68.06 88 ILE A C 1
ATOM 732 O O . ILE A 1 88 ? -14.913 10.189 6.245 1.00 68.06 88 ILE A O 1
ATOM 736 N N . GLU A 1 89 ? -15.424 11.019 4.232 1.00 71.81 89 GLU A N 1
ATOM 737 C CA . GLU A 1 89 ? -16.645 11.702 4.662 1.00 71.81 89 GLU A CA 1
ATOM 738 C C . GLU A 1 89 ? -17.717 10.712 5.123 1.00 71.81 89 GLU A C 1
ATOM 740 O O . GLU A 1 89 ? -18.325 10.900 6.176 1.00 71.81 89 GLU A O 1
ATOM 745 N N . VAL A 1 90 ? -17.881 9.601 4.399 1.00 76.00 90 VAL A N 1
ATOM 746 C CA . VAL A 1 90 ? -18.810 8.525 4.769 1.00 76.00 90 VAL A CA 1
ATOM 747 C C . VAL A 1 90 ? -18.333 7.815 6.035 1.00 76.00 90 VAL A C 1
ATOM 749 O O . VAL A 1 90 ? -19.140 7.542 6.921 1.00 76.00 90 VAL A O 1
ATOM 752 N N . MET A 1 91 ? -17.029 7.559 6.171 1.00 69.94 91 MET A N 1
ATOM 753 C CA . MET A 1 91 ? -16.440 6.978 7.382 1.00 69.94 91 MET A CA 1
ATOM 754 C C . MET A 1 91 ? -16.638 7.894 8.597 1.00 69.94 91 MET A C 1
ATOM 756 O O . MET A 1 91 ? -17.095 7.426 9.640 1.00 69.94 91 MET A O 1
ATOM 760 N N . LYS A 1 92 ? -16.386 9.202 8.454 1.00 72.56 92 LYS A N 1
ATOM 761 C CA . LYS A 1 92 ? -16.610 10.209 9.506 1.00 72.56 92 LYS A CA 1
ATOM 762 C C . LYS A 1 92 ? -18.088 10.343 9.877 1.00 72.56 92 LYS A C 1
ATOM 764 O O . LYS A 1 92 ? -18.402 10.451 11.059 1.00 72.56 92 LYS A O 1
ATOM 769 N N . TYR A 1 93 ? -18.991 10.307 8.896 1.00 75.50 93 TYR A N 1
ATOM 770 C CA . TYR A 1 93 ? -20.434 10.363 9.139 1.00 75.50 93 TYR A CA 1
ATOM 771 C C . TYR A 1 93 ? -20.932 9.113 9.870 1.00 75.50 93 TYR A C 1
ATOM 773 O O . TYR A 1 93 ? -21.643 9.210 10.869 1.00 75.50 93 TYR A O 1
ATOM 781 N N . LYS A 1 94 ? -20.519 7.929 9.404 1.00 72.50 94 LYS A N 1
ATOM 782 C CA . LYS A 1 94 ? -20.954 6.642 9.955 1.00 72.50 94 LYS A CA 1
ATOM 783 C C . LYS A 1 94 ? -20.386 6.385 11.350 1.00 72.50 94 LYS A C 1
ATOM 785 O O . LYS A 1 94 ? -21.035 5.715 12.147 1.00 72.50 94 LYS A O 1
ATOM 790 N N . GLN A 1 95 ? -19.193 6.902 11.648 1.00 70.31 95 GLN A N 1
ATOM 791 C CA . GLN A 1 95 ? -18.485 6.646 12.902 1.00 70.31 95 GLN A CA 1
ATOM 792 C C . GLN A 1 95 ? -17.927 7.920 13.539 1.00 70.31 95 GLN A C 1
ATOM 794 O O . GLN A 1 95 ? -16.732 8.040 13.801 1.00 70.31 95 GLN A O 1
ATOM 799 N N . LYS A 1 96 ? -18.821 8.856 13.870 1.00 67.50 96 LYS A N 1
ATOM 800 C CA . LYS A 1 96 ? -18.470 10.121 14.538 1.00 67.50 96 LYS A CA 1
ATOM 801 C C . LYS A 1 96 ? -17.660 9.935 15.832 1.00 67.50 96 LYS A C 1
ATOM 803 O O . LYS A 1 96 ? -16.847 10.788 16.169 1.00 67.50 96 LYS A O 1
ATOM 808 N N . ASN A 1 97 ? -17.866 8.815 16.532 1.00 72.88 97 ASN A N 1
ATOM 809 C CA . ASN A 1 97 ? -17.254 8.542 17.835 1.00 72.88 97 ASN A CA 1
ATOM 810 C C . ASN A 1 97 ? -15.980 7.673 17.763 1.00 72.88 97 ASN A C 1
ATOM 812 O O . ASN A 1 97 ? -15.282 7.557 18.767 1.00 72.88 97 ASN A O 1
ATOM 816 N N . GLY A 1 98 ? -15.668 7.061 16.609 1.00 75.38 98 GLY A N 1
ATOM 817 C CA . GLY A 1 98 ? -14.437 6.278 16.407 1.00 75.38 98 GLY A CA 1
ATOM 818 C C . GLY A 1 98 ? -14.217 5.123 17.395 1.00 75.38 98 GLY A C 1
ATOM 819 O O . GLY A 1 98 ? -13.080 4.874 17.795 1.00 75.38 98 GLY A O 1
ATOM 820 N N . PHE A 1 99 ? -15.284 4.449 17.832 1.00 83.69 99 PHE A N 1
ATOM 821 C CA . PHE A 1 99 ? -15.189 3.329 18.771 1.00 83.69 99 PHE A CA 1
ATOM 822 C C . PHE A 1 99 ? -14.622 2.062 18.116 1.00 83.69 99 PHE A C 1
ATOM 824 O O . PHE A 1 99 ? -14.694 1.892 16.902 1.00 83.69 99 PHE A O 1
ATOM 831 N N . PHE A 1 100 ? -14.099 1.145 18.933 1.00 83.75 100 PHE A N 1
ATOM 832 C CA . PHE A 1 100 ? -13.662 -0.193 18.513 1.00 83.75 100 PHE A CA 1
ATOM 833 C C . PHE A 1 100 ? -12.621 -0.186 17.384 1.00 83.75 100 PHE A C 1
ATOM 835 O O . PHE A 1 100 ? -12.745 -0.921 16.405 1.00 83.75 100 PHE A O 1
ATOM 842 N N . ALA A 1 101 ? -11.581 0.638 17.512 1.00 80.81 101 ALA A N 1
ATOM 843 C CA . ALA A 1 101 ? -10.487 0.734 16.556 1.00 80.81 101 ALA A CA 1
ATOM 844 C C . ALA A 1 101 ? -10.860 1.237 15.149 1.00 80.81 101 ALA A C 1
ATOM 846 O O . ALA A 1 101 ? -10.053 1.087 14.231 1.00 80.81 101 ALA A O 1
ATOM 847 N N . PHE A 1 102 ? -12.001 1.908 14.987 1.00 81.00 102 PHE A N 1
ATOM 848 C CA . PHE A 1 102 ? -12.421 2.562 13.741 1.00 81.00 102 PHE A CA 1
ATOM 849 C C . PHE A 1 102 ? -12.087 4.064 13.684 1.00 81.00 102 PHE A C 1
ATOM 851 O O . PHE A 1 102 ? -12.782 4.844 13.032 1.00 81.00 102 PHE A O 1
ATOM 858 N N . SER A 1 103 ? -11.024 4.498 14.367 1.00 75.56 103 SER A N 1
ATOM 859 C CA . SER A 1 103 ? -10.535 5.872 14.217 1.00 75.56 103 SER A CA 1
ATOM 860 C C . SER A 1 103 ? -10.219 6.166 12.739 1.00 75.56 103 SER A C 1
ATOM 862 O O . SER A 1 103 ? -9.579 5.334 12.092 1.00 75.56 103 SER A O 1
ATOM 864 N N . PRO A 1 104 ? -10.623 7.332 12.196 1.00 73.25 104 PRO A N 1
ATOM 865 C CA . PRO A 1 104 ? -10.278 7.729 10.830 1.00 73.25 104 PRO A CA 1
ATOM 866 C C . PRO A 1 104 ? -8.784 8.052 10.668 1.00 73.25 104 PRO A C 1
ATOM 868 O O . PRO A 1 104 ? -8.305 8.203 9.547 1.00 73.25 104 PRO A O 1
ATOM 871 N N . GLU A 1 105 ? -8.050 8.186 11.773 1.00 75.62 105 GLU A N 1
ATOM 872 C CA . GLU A 1 105 ? -6.617 8.458 11.772 1.00 75.62 105 GLU A CA 1
ATOM 873 C C . GLU A 1 105 ? -5.812 7.164 11.554 1.00 75.62 105 GLU A C 1
ATOM 875 O O . GLU A 1 105 ? -5.977 6.200 12.314 1.00 75.62 105 GLU A O 1
ATOM 880 N N . PRO A 1 106 ? -4.926 7.114 10.541 1.00 74.12 106 PRO A N 1
ATOM 881 C CA . PRO A 1 106 ? -4.107 5.939 10.280 1.00 74.12 106 PRO A CA 1
ATOM 882 C C . PRO A 1 106 ? -3.086 5.715 11.404 1.00 74.12 106 PRO A C 1
ATOM 884 O O . PRO A 1 106 ? -2.369 6.625 11.816 1.00 74.12 106 PRO A O 1
ATOM 887 N N . ARG A 1 107 ? -2.994 4.470 11.883 1.00 77.94 107 ARG A N 1
ATOM 888 C CA . ARG A 1 107 ? -2.038 4.051 12.919 1.00 77.94 107 ARG A CA 1
ATOM 889 C C . ARG A 1 107 ? -0.805 3.435 12.261 1.00 77.94 107 ARG A C 1
ATOM 891 O O . ARG A 1 107 ? -0.883 2.326 11.736 1.00 77.94 107 ARG A O 1
ATOM 898 N N . THR A 1 108 ? 0.322 4.143 12.291 1.00 71.94 108 THR A N 1
ATOM 899 C CA . THR A 1 108 ? 1.554 3.725 11.590 1.00 71.94 108 THR A CA 1
ATOM 900 C C . THR A 1 108 ? 2.358 2.678 12.361 1.00 71.94 108 THR A C 1
ATOM 902 O O . THR A 1 108 ? 2.890 1.748 11.761 1.00 71.94 108 THR A O 1
ATOM 905 N N . TYR A 1 109 ? 2.427 2.791 13.692 1.00 78.06 109 TYR A N 1
ATOM 906 C CA . TYR A 1 109 ? 3.207 1.889 14.541 1.00 78.06 109 TYR A CA 1
ATOM 907 C C . TYR A 1 109 ? 2.332 1.270 15.621 1.00 78.06 109 TYR A C 1
ATOM 909 O O . TYR A 1 109 ? 1.544 1.955 16.265 1.00 78.06 109 TYR A O 1
ATOM 917 N N . ARG A 1 110 ? 2.479 -0.039 15.821 1.00 75.19 110 ARG A N 1
ATOM 918 C CA . ARG A 1 110 ? 1.822 -0.764 16.909 1.00 75.19 110 ARG A CA 1
ATOM 919 C C . ARG A 1 110 ? 2.538 -0.473 18.226 1.00 75.19 110 ARG A C 1
ATOM 921 O O . ARG A 1 110 ? 3.744 -0.699 18.309 1.00 75.19 110 ARG A O 1
ATOM 928 N N . SER A 1 111 ? 1.794 -0.063 19.254 1.00 77.19 111 SER A N 1
ATOM 929 C CA . SER A 1 111 ? 2.349 0.057 20.608 1.00 77.19 111 SER A CA 1
ATOM 930 C C . SER A 1 111 ? 2.813 -1.318 21.134 1.00 77.19 111 SER A C 1
ATOM 932 O O . SER A 1 111 ? 2.105 -2.316 20.950 1.00 77.19 111 SER A O 1
ATOM 934 N N . PRO A 1 112 ? 3.989 -1.410 21.785 1.00 78.19 112 PRO A N 1
ATOM 935 C CA . PRO A 1 112 ? 4.501 -2.662 22.347 1.00 78.19 112 PRO A CA 1
ATOM 936 C C . PRO A 1 112 ? 3.616 -3.237 23.464 1.00 78.19 112 PRO A C 1
ATOM 938 O O . PRO A 1 112 ? 3.720 -4.420 23.775 1.00 78.19 112 PRO A O 1
ATOM 941 N N . GLU A 1 113 ? 2.725 -2.429 24.040 1.00 79.88 113 GLU A N 1
ATOM 942 C CA . GLU A 1 113 ? 1.792 -2.839 25.095 1.00 79.88 113 GLU A CA 1
ATOM 943 C C . GLU A 1 113 ? 0.610 -3.662 24.561 1.00 79.88 113 GLU A C 1
ATOM 945 O O . GLU A 1 113 ? -0.068 -4.353 25.325 1.00 79.88 113 GLU A O 1
ATOM 950 N N . VAL A 1 114 ? 0.378 -3.620 23.244 1.00 79.38 114 VAL A N 1
ATOM 951 C CA . VAL A 1 114 ? -0.742 -4.307 22.604 1.00 79.38 114 VAL A CA 1
ATOM 952 C C . VAL A 1 114 ? -0.459 -5.810 22.598 1.00 79.38 114 VAL A C 1
ATOM 954 O O . VAL A 1 114 ? 0.570 -6.255 22.074 1.00 79.38 114 VAL A O 1
ATOM 957 N N . LYS A 1 115 ? -1.367 -6.628 23.135 1.00 82.50 115 LYS A N 1
ATOM 958 C CA . LYS A 1 115 ? -1.129 -8.072 23.347 1.00 82.50 115 LYS A CA 1
ATOM 959 C C . LYS A 1 115 ? -1.494 -8.927 22.141 1.00 82.50 115 LYS A C 1
ATOM 961 O O . LYS A 1 115 ? -0.783 -9.887 21.845 1.00 82.50 115 LYS A O 1
ATOM 966 N N . PHE A 1 116 ? -2.557 -8.582 21.412 1.00 84.81 116 PHE A N 1
ATOM 967 C CA . PHE A 1 116 ? -3.082 -9.417 20.326 1.00 84.81 116 PHE A CA 1
ATOM 968 C C . PHE A 1 116 ? -2.878 -8.781 18.959 1.00 84.81 116 PHE A C 1
ATOM 970 O O . PHE A 1 116 ? -2.883 -7.559 18.826 1.00 84.81 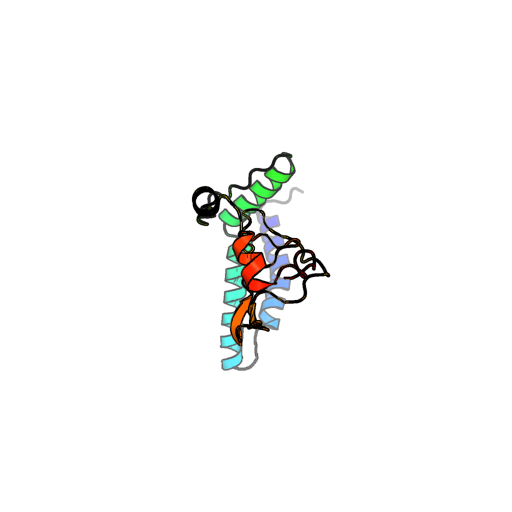116 PHE A O 1
ATOM 977 N N . ARG A 1 117 ? -2.658 -9.593 17.923 1.00 86.12 117 ARG A N 1
ATOM 978 C CA . ARG A 1 117 ? -2.438 -9.102 16.552 1.00 86.12 117 ARG A CA 1
ATOM 979 C C . ARG A 1 117 ? -3.746 -9.043 15.771 1.00 86.12 117 ARG A C 1
ATOM 981 O O . ARG A 1 117 ? -4.622 -9.877 15.971 1.00 86.12 117 ARG A O 1
ATOM 988 N N . VAL A 1 118 ? -3.848 -8.094 14.839 1.00 87.69 118 VAL A N 1
ATOM 989 C CA . VAL A 1 118 ? -4.956 -8.059 13.870 1.00 87.69 118 VAL A CA 1
ATOM 990 C C . VAL A 1 118 ? -4.956 -9.365 13.067 1.00 87.69 118 VAL A C 1
ATOM 992 O O . VAL A 1 118 ? -3.899 -9.839 12.655 1.00 87.69 118 VAL A O 1
ATOM 995 N N . GLY A 1 119 ? -6.131 -9.970 12.901 1.00 89.00 119 GLY A N 1
ATOM 996 C CA . GLY A 1 119 ? -6.325 -11.280 12.276 1.00 89.00 119 GLY A CA 1
ATOM 997 C C . GLY A 1 119 ? -6.200 -12.473 13.229 1.00 89.00 119 GLY A C 1
ATOM 998 O O . GLY A 1 119 ? -6.501 -13.598 12.836 1.00 89.00 119 GLY A O 1
ATOM 999 N N . GLN A 1 120 ? -5.797 -12.267 14.486 1.00 91.25 120 GLN A N 1
ATOM 1000 C CA . GLN A 1 120 ? -5.711 -13.349 15.465 1.00 91.25 120 GLN A CA 1
ATOM 1001 C C . GLN A 1 120 ? -7.105 -13.776 15.942 1.00 91.25 120 GLN A C 1
ATOM 1003 O O . GLN A 1 120 ? -7.942 -12.938 16.283 1.00 91.25 120 GLN A O 1
ATOM 1008 N N . VAL A 1 121 ? -7.336 -15.090 16.008 1.00 92.38 121 VAL A N 1
ATOM 1009 C CA . VAL A 1 121 ? -8.556 -15.671 16.585 1.00 92.38 121 VAL A CA 1
ATOM 1010 C C . VAL A 1 121 ? -8.399 -15.754 18.102 1.00 92.38 121 VAL A C 1
ATOM 1012 O O . VAL A 1 121 ? -7.435 -16.336 18.602 1.00 92.38 121 VAL A O 1
ATOM 1015 N N . VAL A 1 122 ? -9.350 -15.187 18.839 1.00 90.44 122 VAL A N 1
ATOM 1016 C CA . VAL A 1 122 ? -9.357 -15.138 20.306 1.00 90.44 122 VAL A CA 1
ATOM 1017 C C . VAL A 1 122 ? -10.687 -15.644 20.863 1.00 90.44 122 VAL A C 1
ATOM 1019 O O . VAL A 1 122 ? -11.712 -15.628 20.181 1.00 90.44 122 VAL A O 1
ATOM 1022 N N . ILE A 1 123 ? -10.671 -16.108 22.115 1.00 90.56 123 ILE A N 1
ATOM 1023 C CA . ILE A 1 123 ? -11.871 -16.523 22.851 1.00 90.56 123 ILE A CA 1
ATOM 1024 C C . ILE A 1 123 ? -12.072 -15.567 24.019 1.00 90.56 123 ILE A C 1
ATOM 1026 O O . ILE A 1 123 ? -11.158 -15.368 24.821 1.00 90.56 123 ILE A O 1
ATOM 1030 N N . HIS A 1 124 ? -13.272 -15.003 24.141 1.00 85.75 124 HIS A N 1
ATOM 1031 C CA . HIS A 1 124 ? -13.599 -14.124 25.256 1.00 85.75 124 HIS A CA 1
ATOM 1032 C C . HIS A 1 124 ? -13.562 -14.892 26.588 1.00 85.75 124 HIS A C 1
ATOM 1034 O O . HIS A 1 124 ? -14.168 -15.958 26.722 1.00 85.75 124 HIS A O 1
ATOM 1040 N N . LYS A 1 125 ? -12.887 -14.346 27.609 1.00 83.88 125 LYS A N 1
ATOM 1041 C CA . LYS A 1 125 ? -12.625 -15.057 28.875 1.00 83.88 125 LYS A CA 1
ATOM 1042 C C . LYS A 1 125 ? -13.906 -15.457 29.616 1.00 83.88 125 LYS A C 1
ATOM 1044 O O . LYS A 1 125 ? -14.013 -16.617 30.024 1.00 83.88 125 LYS A O 1
ATOM 1049 N N . ASN A 1 126 ? -14.861 -14.531 29.732 1.00 81.56 126 ASN A N 1
ATOM 1050 C CA . ASN A 1 126 ? -16.095 -14.726 30.505 1.00 81.56 126 ASN A CA 1
ATOM 1051 C C . ASN A 1 126 ? -17.202 -15.375 29.653 1.00 81.56 126 ASN A C 1
ATOM 1053 O O . ASN A 1 126 ? -17.659 -16.466 29.962 1.00 81.56 126 ASN A O 1
ATOM 1057 N N . TRP A 1 127 ? -17.557 -14.749 28.528 1.00 82.19 127 TRP A N 1
ATOM 1058 C CA . TRP A 1 127 ? -18.659 -15.157 27.647 1.00 82.19 127 TRP A CA 1
ATOM 1059 C C . TRP A 1 127 ? -18.336 -16.293 26.654 1.00 82.19 127 TRP A C 1
ATOM 1061 O O . TRP A 1 127 ? -19.224 -16.753 25.946 1.00 82.19 127 TRP A O 1
ATOM 1071 N N . LYS A 1 128 ? -17.076 -16.746 26.567 1.00 88.94 128 LYS A N 1
ATOM 1072 C CA . LYS A 1 128 ? -16.615 -17.903 25.764 1.00 88.94 128 LYS A CA 1
ATOM 1073 C C . LYS A 1 128 ? -16.894 -17.880 24.251 1.00 88.94 128 LYS A C 1
ATOM 1075 O O . LYS A 1 128 ? -16.637 -18.881 23.584 1.00 88.94 128 LYS A O 1
ATOM 1080 N N . TYR A 1 129 ? -17.337 -16.766 23.672 1.00 90.44 129 TYR A N 1
ATOM 1081 C CA . TYR A 1 129 ? -17.463 -16.652 22.217 1.00 90.44 129 TYR A CA 1
ATOM 1082 C C . TYR A 1 129 ? -16.092 -16.521 21.535 1.00 90.44 129 TYR A C 1
ATOM 1084 O O . TYR A 1 129 ? -15.129 -16.016 22.121 1.00 90.44 129 TYR A O 1
ATOM 1092 N N . ARG A 1 130 ? -16.011 -16.986 20.281 1.00 91.94 130 ARG A N 1
ATOM 1093 C CA . ARG A 1 130 ? -14.842 -16.834 19.400 1.00 91.94 130 ARG A CA 1
ATOM 1094 C C . ARG A 1 130 ? -14.984 -15.564 18.575 1.00 91.94 130 ARG A C 1
ATOM 1096 O O . ARG A 1 130 ? -16.052 -15.303 18.033 1.00 91.94 130 ARG A O 1
ATOM 1103 N N . GLY A 1 131 ? -13.901 -14.812 18.451 1.00 91.44 131 GLY A N 1
ATOM 1104 C CA . GLY A 1 131 ? -13.836 -13.616 17.621 1.00 91.44 131 GLY A CA 1
ATOM 1105 C C . GLY A 1 131 ? -12.483 -13.483 16.937 1.00 91.44 131 GLY A C 1
ATOM 1106 O O . GLY A 1 131 ? -11.533 -14.194 17.270 1.00 91.44 131 GLY A O 1
ATOM 1107 N N . VAL A 1 132 ? -12.404 -12.565 15.979 1.00 92.56 132 VAL A N 1
ATOM 1108 C CA . VAL A 1 132 ? -11.160 -12.194 15.296 1.00 92.56 132 VAL A CA 1
ATOM 1109 C C . VAL A 1 132 ? -10.855 -10.739 15.615 1.00 92.56 132 VAL A C 1
ATOM 1111 O O . VAL A 1 132 ? -11.746 -9.892 15.578 1.00 92.56 132 VAL A O 1
ATOM 1114 N N . VAL A 1 133 ? -9.600 -10.444 15.936 1.00 90.00 133 VAL A N 1
ATOM 1115 C CA . VAL A 1 133 ? -9.145 -9.073 16.190 1.00 90.00 133 VAL A CA 1
ATOM 1116 C C . VAL A 1 133 ? -9.111 -8.299 14.871 1.00 90.00 133 VAL A C 1
ATOM 1118 O O . VAL A 1 133 ? -8.339 -8.640 13.978 1.00 90.00 133 VAL A O 1
ATOM 1121 N N . ILE A 1 134 ? -9.927 -7.252 14.745 1.00 87.25 134 ILE A N 1
ATOM 1122 C CA . ILE A 1 134 ? -10.025 -6.422 13.526 1.00 87.25 134 ILE A CA 1
ATOM 1123 C C . ILE A 1 134 ? -9.186 -5.135 13.584 1.00 87.25 134 I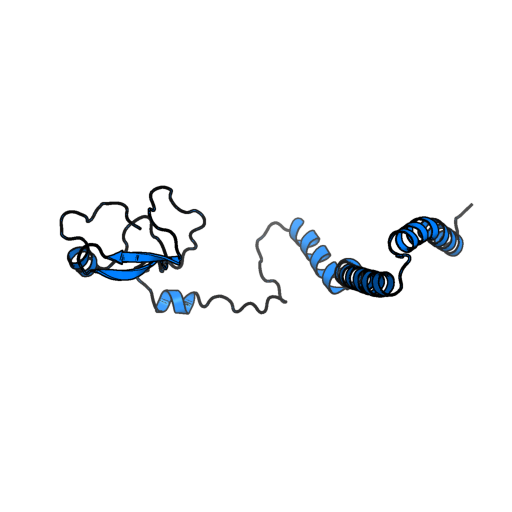LE A C 1
ATOM 1125 O O . ILE A 1 134 ? -8.915 -4.528 12.554 1.00 87.25 134 ILE A O 1
ATOM 1129 N N . GLY A 1 135 ? -8.743 -4.728 14.773 1.00 86.69 135 GLY A N 1
ATOM 1130 C CA . GLY A 1 135 ? -7.997 -3.491 15.000 1.00 86.69 135 GLY A CA 1
ATOM 1131 C C . GLY A 1 135 ? -7.510 -3.395 16.444 1.00 86.69 135 GLY A C 1
ATOM 1132 O O . GLY A 1 135 ? -7.793 -4.284 17.243 1.00 86.69 135 GLY A O 1
ATOM 1133 N N . TRP A 1 136 ? -6.758 -2.345 16.769 1.00 84.38 136 TRP A N 1
ATOM 1134 C CA . TRP A 1 136 ? -6.248 -2.090 18.119 1.00 84.38 136 TRP A CA 1
ATOM 1135 C C . TRP A 1 136 ? -6.239 -0.589 18.410 1.00 84.38 136 TRP A C 1
ATOM 1137 O O . TRP A 1 136 ? -5.899 0.186 17.526 1.00 84.38 136 TRP A O 1
ATOM 1147 N N . ASP A 1 137 ? -6.559 -0.185 19.635 1.00 83.19 137 ASP A N 1
ATOM 1148 C CA . ASP A 1 137 ? -6.386 1.188 20.122 1.00 83.19 137 ASP A CA 1
ATOM 1149 C C . ASP A 1 137 ? -5.460 1.189 21.344 1.00 83.19 137 ASP A C 1
ATOM 1151 O O . ASP A 1 137 ? -5.430 0.219 22.096 1.00 83.19 137 ASP A O 1
ATOM 1155 N N . GLU A 1 138 ? -4.719 2.279 21.565 1.00 77.25 138 GLU A N 1
ATOM 1156 C CA . GLU A 1 138 ? -3.880 2.439 22.769 1.00 77.25 138 GLU A CA 1
ATOM 1157 C C . GLU A 1 138 ? -4.717 2.525 24.051 1.00 77.25 138 GLU A C 1
ATOM 1159 O O . GLU A 1 138 ? -4.318 2.044 25.108 1.00 77.25 138 GLU A O 1
ATOM 1164 N N . LYS A 1 139 ? -5.896 3.145 23.948 1.00 78.25 139 LYS A N 1
ATOM 1165 C CA . LYS A 1 139 ? -6.879 3.265 25.026 1.00 78.25 139 LYS A CA 1
ATOM 1166 C C . LYS A 1 139 ? -8.184 2.644 24.567 1.00 78.25 139 LYS A C 1
ATOM 1168 O O . LYS A 1 139 ? -8.589 2.859 23.426 1.00 78.25 139 LYS A O 1
ATOM 1173 N N . ALA A 1 140 ? -8.859 1.931 25.463 1.00 78.94 140 ALA A N 1
ATOM 1174 C CA . ALA A 1 140 ? -10.150 1.328 25.170 1.00 78.94 140 ALA A CA 1
ATOM 1175 C C . ALA A 1 140 ? -11.184 2.419 24.838 1.00 78.94 140 ALA A C 1
ATOM 1177 O O . ALA A 1 140 ? -11.708 3.099 25.719 1.00 78.94 140 ALA A O 1
ATOM 1178 N N . LYS A 1 141 ? -11.449 2.607 23.541 1.00 82.69 141 LYS A N 1
ATOM 1179 C CA . LYS A 1 141 ? -12.483 3.506 23.024 1.00 82.69 141 LYS A CA 1
ATOM 1180 C C . LYS A 1 141 ? -13.735 2.692 22.729 1.00 82.69 141 LYS A C 1
ATOM 1182 O O . LYS A 1 141 ? -13.906 2.165 21.631 1.00 82.69 141 LYS A O 1
ATOM 1187 N N . ALA A 1 142 ? -14.612 2.595 23.716 1.00 85.06 142 ALA A N 1
ATOM 1188 C CA . ALA A 1 142 ? -15.925 1.977 23.592 1.00 85.06 142 ALA A CA 1
ATOM 1189 C C . ALA A 1 142 ? -16.931 2.726 24.485 1.00 85.06 142 ALA A C 1
ATOM 1191 O O . ALA A 1 142 ? -16.505 3.442 25.395 1.00 85.06 142 ALA A O 1
ATOM 1192 N N . PRO A 1 143 ? -18.247 2.587 24.246 1.00 87.19 143 PRO A N 1
ATOM 1193 C CA . PRO A 1 143 ? -19.264 3.114 25.152 1.00 87.19 143 PRO A CA 1
ATOM 1194 C C . PRO A 1 143 ? -19.049 2.607 26.586 1.00 87.19 143 PRO A C 1
ATOM 1196 O O . PRO A 1 143 ? -18.729 1.433 26.778 1.00 87.19 143 PRO A O 1
ATOM 1199 N N . GLU A 1 144 ? -19.246 3.464 27.590 1.00 83.56 144 GLU A N 1
ATOM 1200 C CA . GLU A 1 144 ? -18.994 3.113 28.999 1.00 83.56 144 GLU A CA 1
ATOM 1201 C C . GLU A 1 144 ? -19.829 1.912 29.458 1.00 83.56 144 GLU A C 1
ATOM 1203 O O . GLU A 1 144 ? -19.290 0.978 30.048 1.00 83.56 144 GLU A O 1
ATOM 1208 N N . GLU A 1 145 ? -21.106 1.868 29.071 1.00 86.06 145 GLU A N 1
ATOM 1209 C CA . GLU A 1 145 ? -21.999 0.733 29.334 1.00 86.06 145 GLU A CA 1
ATOM 1210 C C . GLU A 1 145 ? -21.448 -0.585 28.766 1.00 86.06 145 GLU A C 1
ATOM 1212 O O . GLU A 1 145 ? -21.599 -1.654 29.357 1.00 86.06 145 GLU A O 1
ATOM 1217 N N . TRP A 1 146 ? -20.788 -0.529 27.605 1.00 84.75 146 TRP A N 1
ATOM 1218 C CA . TRP A 1 146 ? -20.181 -1.707 26.990 1.00 84.75 146 TRP A CA 1
ATOM 1219 C C . TRP A 1 146 ? -18.941 -2.154 27.767 1.00 84.75 146 TRP A C 1
ATOM 1221 O O . TRP A 1 146 ? -18.775 -3.347 28.019 1.00 84.75 146 TRP A O 1
ATOM 1231 N N . LEU A 1 147 ? -18.096 -1.205 28.186 1.00 83.75 147 LEU A N 1
ATOM 1232 C CA . LEU A 1 147 ? -16.912 -1.497 28.998 1.00 83.75 147 LEU A CA 1
ATOM 1233 C C . LEU A 1 147 ? -17.296 -2.138 30.333 1.00 83.75 147 LEU A C 1
ATOM 1235 O O . LEU A 1 147 ? -16.676 -3.125 30.728 1.00 83.75 147 LEU A O 1
ATOM 1239 N N . ASP A 1 148 ? -18.349 -1.639 30.979 1.00 83.44 148 ASP A N 1
ATOM 1240 C CA . ASP A 1 148 ? -18.854 -2.182 32.241 1.00 83.44 148 ASP A CA 1
ATOM 1241 C C . ASP A 1 148 ? -19.343 -3.624 32.093 1.00 83.44 148 ASP A C 1
ATOM 1243 O O . ASP A 1 148 ? -18.979 -4.492 32.889 1.00 83.44 148 ASP A O 1
ATOM 1247 N N . ASN A 1 149 ? -20.091 -3.907 31.027 1.00 83.69 149 ASN A N 1
ATOM 1248 C CA . ASN A 1 149 ? -20.606 -5.246 30.749 1.00 83.69 149 ASN A CA 1
ATOM 1249 C C . ASN A 1 149 ? -19.509 -6.257 30.364 1.00 83.69 149 ASN A C 1
ATOM 1251 O O . ASN A 1 149 ? -19.647 -7.455 30.630 1.00 83.69 149 ASN A O 1
ATOM 1255 N N . MET A 1 150 ? -18.426 -5.801 29.725 1.00 80.94 150 MET A N 1
ATOM 1256 C CA . MET A 1 150 ? -17.375 -6.684 29.200 1.00 80.94 150 MET A CA 1
ATOM 1257 C C . MET A 1 150 ? -16.213 -6.896 30.170 1.00 80.94 150 MET A C 1
ATOM 1259 O O . MET A 1 150 ? -15.698 -8.013 30.274 1.00 80.94 150 MET A O 1
ATOM 1263 N N . HIS A 1 151 ? -15.806 -5.850 30.891 1.00 73.94 151 HIS A N 1
ATOM 1264 C CA . HIS A 1 151 ? -14.603 -5.850 31.728 1.00 73.94 151 HIS A CA 1
ATOM 1265 C C . HIS A 1 151 ? -14.892 -5.746 33.230 1.00 73.94 151 HIS A C 1
ATOM 1267 O O . HIS A 1 151 ? -13.997 -6.029 34.030 1.00 73.94 151 HIS A O 1
ATOM 1273 N N . GLY A 1 152 ? -16.123 -5.395 33.619 1.00 68.81 152 GLY A N 1
ATOM 1274 C CA . GLY A 1 152 ? -16.472 -5.093 35.004 1.00 68.81 152 GLY A CA 1
ATOM 1275 C C . GLY A 1 152 ? -15.834 -3.785 35.503 1.00 68.81 152 GLY A C 1
ATOM 1276 O O . GLY A 1 152 ? -14.969 -3.204 34.842 1.00 68.81 152 GLY A O 1
ATOM 1277 N N . PRO A 1 153 ? -16.227 -3.298 36.693 1.00 62.28 153 PRO A N 1
ATOM 1278 C CA . PRO A 1 153 ? -15.775 -2.004 37.214 1.00 62.28 153 PRO A CA 1
ATOM 1279 C C . PRO A 1 153 ? -14.267 -1.943 37.530 1.00 62.28 153 PRO A C 1
ATOM 1281 O O . PRO A 1 153 ? -13.701 -0.856 37.605 1.00 62.28 153 PRO A O 1
ATOM 1284 N N . GLU A 1 154 ? -13.609 -3.093 37.691 1.00 57.06 154 GLU A N 1
ATOM 1285 C CA . GLU A 1 154 ? -12.232 -3.224 38.191 1.00 57.06 154 GLU A CA 1
ATOM 1286 C C . GLU A 1 154 ? -11.130 -3.159 37.112 1.00 57.06 154 GLU A C 1
ATOM 1288 O O . GLU A 1 154 ? -9.982 -2.870 37.438 1.00 57.06 154 GLU A O 1
ATOM 1293 N N . ASN A 1 155 ? -11.451 -3.37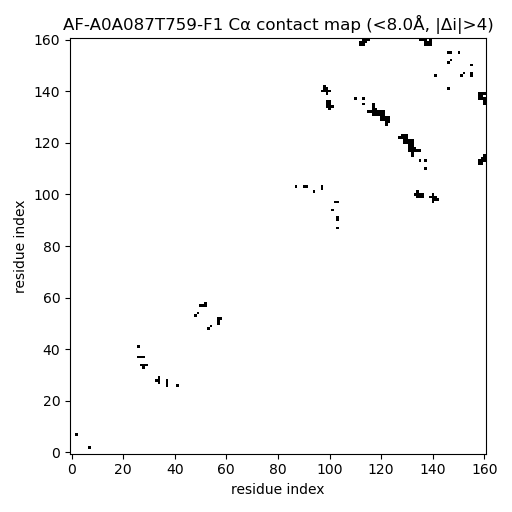5 35.826 1.00 57.12 155 ASN A N 1
ATOM 1294 C CA . ASN A 1 155 ? -10.462 -3.486 34.733 1.00 57.12 155 ASN A CA 1
ATOM 1295 C C . ASN A 1 155 ? -10.561 -2.362 33.680 1.00 57.12 155 ASN A C 1
ATOM 1297 O O . ASN A 1 155 ? -10.195 -2.549 32.520 1.00 57.12 155 ASN A O 1
ATOM 1301 N N . LYS A 1 156 ? -11.042 -1.172 34.060 1.00 54.12 156 LYS A N 1
ATOM 1302 C CA . LYS A 1 156 ? -11.256 -0.048 33.122 1.00 54.12 156 LYS A CA 1
ATOM 1303 C C . LYS A 1 156 ? -9.974 0.582 32.560 1.00 54.12 156 LYS A C 1
ATOM 1305 O O . LYS A 1 156 ? -10.017 1.212 31.509 1.00 54.12 156 LYS A O 1
ATOM 1310 N N . VAL A 1 157 ? -8.845 0.447 33.260 1.00 49.78 157 VAL A N 1
ATOM 1311 C CA . VAL A 1 157 ? -7.606 1.212 32.979 1.00 49.78 157 VAL A CA 1
ATOM 1312 C C . VAL A 1 157 ? -6.504 0.345 32.374 1.00 49.78 157 VAL A C 1
ATOM 1314 O O . VAL A 1 157 ? -5.454 0.833 31.965 1.00 49.78 157 VAL A O 1
ATOM 1317 N N . SER A 1 158 ? -6.715 -0.963 32.301 1.00 43.38 158 SER A N 1
ATOM 1318 C CA . SER A 1 158 ? -5.699 -1.855 31.778 1.00 43.38 158 SER A CA 1
ATOM 1319 C C . SER A 1 158 ? -5.639 -1.751 30.257 1.00 43.38 158 SER A C 1
ATOM 1321 O O . SER A 1 158 ? -6.594 -2.103 29.569 1.00 43.38 158 SER A O 1
ATOM 1323 N N . TYR A 1 159 ? -4.507 -1.255 29.761 1.00 45.28 159 TYR A N 1
ATOM 1324 C CA . TYR A 1 159 ? -4.087 -1.268 28.364 1.00 45.28 159 TYR A CA 1
ATOM 1325 C C . TYR A 1 159 ? -4.383 -2.637 27.737 1.00 45.28 159 TYR A C 1
ATOM 1327 O O . TYR A 1 159 ? -3.690 -3.624 27.998 1.00 45.28 159 TYR A O 1
ATOM 1335 N N . PHE A 1 160 ? -5.470 -2.719 26.970 1.00 47.31 160 PHE A N 1
ATOM 1336 C CA . PHE A 1 160 ? -5.867 -3.932 26.268 1.00 47.31 160 PHE A CA 1
ATOM 1337 C C . PHE A 1 160 ? -6.532 -3.588 24.937 1.00 47.31 160 PHE A C 1
ATOM 1339 O O . PHE A 1 160 ? -7.722 -3.292 24.861 1.00 47.31 160 PHE A O 1
ATOM 1346 N N . MET A 1 161 ? -5.731 -3.734 23.886 1.00 44.84 161 MET A N 1
ATOM 1347 C CA . MET A 1 161 ? -6.009 -4.617 22.752 1.00 44.84 161 MET A CA 1
ATOM 1348 C C . MET A 1 161 ? -4.703 -5.335 22.392 1.00 44.84 161 MET A C 1
ATOM 1350 O O . MET A 1 161 ? -3.668 -4.938 22.960 1.00 44.84 161 MET A O 1
#

Foldseek 3Di:
DDQDPVNVVVVVVVVVVVVVVVVVVVLDDPDPVSRVVSVVVVVVVVVVCCVCPVDVVNVVVVVVVVVVVVDPDDDPDDVPPPPPPPPLVVLCVVCVQCALASPSDDDDDDDPLEDDDAQDWDAQPPPGDIDGRHHADQAHRDPPVVCCVRPNPPCRGRRYD

InterPro domains:
  IPR011722 Hemimethylated DNA-binding domain [PF08755] (114-152)
  IPR011722 Hemimethylated DNA-binding domain [TIGR02097] (113-153)
  IPR036623 Hemimethylated DNA-binding domain superfamily [G3DSA:2.30.30.390] (112-158)
  IPR036623 Hemimethylated DNA-binding domain superfamily [SSF141255] (114-154)
  IPR053189 Chloroplast Clp protease adapter protein ClpF [PTHR48439] (12-153)

Organism: Stegodyphus mimosarum (NCBI:txid407821)

Sequence (161 aa):
MTLTLPDFLVAVVLFSCVPLQYILVQNWGNTESSRAYAINRFINRLVEFRDRYLVFNSWKRWLFQLLKIGYFFPLTDDPDDVGESPAIEVMKYKQKNGFFAFSPEPRTYRSPEVKFRVGQVVIHKNWKYRGVVIGWDEKAKAPEEWLDNMHGPENKVSYFM

Secondary structure (DSSP, 8-state):
----HHHHHHHHHHHHHHHHHHHHHHH--SSHHHHHHHHHHHHHHHHHHHHHHT-HHHHHHHHHHHHHHHS-S-----TT-------HHHHHHHTTT--TT--SS---S--TT--S-TT-EEE-TTT--EEE-----SS--S-HHHHHHHH-TT-SSS---

Solvent-accessible surface area (backbone atoms only — not comparable to full-atom values): 10050 Å² total; per-residue (Å²): 136,81,83,48,74,68,59,52,53,53,50,53,52,60,64,46,48,58,61,51,49,52,58,53,58,76,53,59,49,97,45,74,75,49,33,56,53,37,50,54,54,50,50,53,52,47,51,54,46,38,54,62,72,66,35,65,68,44,51,49,53,53,51,52,51,56,53,48,71,76,46,94,70,95,74,92,71,62,94,81,60,86,62,79,73,76,62,57,69,58,50,46,67,78,40,76,80,32,47,74,49,52,50,91,67,86,80,90,72,83,62,87,73,49,79,65,55,70,73,40,79,47,64,43,86,86,83,62,48,76,49,64,35,87,53,65,44,84,59,82,46,62,60,66,73,55,47,43,75,73,54,37,90,86,49,80,81,63,70,61,49

Radius of gyration: 29.94 Å; Cα contacts (8 Å, |Δi|>4): 91; chains: 1; bounding box: 60×51×78 Å